Protein AF-A0A2P6PZK4-F1 (afdb_monomer)

Solvent-accessible surface area (backbone atoms only — not comparable to full-atom values): 5878 Å² total; per-residue (Å²): 139,94,81,79,62,65,65,56,56,54,42,42,75,73,68,46,58,70,92,76,63,78,93,72,90,49,71,66,55,46,50,52,27,50,71,47,21,52,92,63,81,30,33,84,75,85,88,74,58,69,71,61,51,53,52,48,42,68,74,45,63,89,77,66,83,79,76,89,62,79,91,67,93,70,87,77,94,75,88,85,74,83,84,82,127

Organism: Rosa chinensis (NCBI:txid74649)

Mean predicted aligned error: 6.84 Å

Radius of gyration: 14.87 Å; Cα contacts (8 Å, |Δi|>4): 38; chains: 1; bounding box: 42×31×37 Å

Sequence (85 aa):
MHVRNYLRDVLIQAGFHESKLQHLKTMEEIDDALSKGSANGGVAVVVDETPSMKLFLAKYCNKYAMSTRPLFKTDGLAFVRPSLF

Structure (mmCIF, N/CA/C/O backbone):
data_AF-A0A2P6PZK4-F1
#
_entry.id   AF-A0A2P6PZK4-F1
#
loop_
_atom_site.group_PDB
_atom_site.id
_atom_site.type_symbol
_atom_site.label_atom_id
_atom_site.label_alt_id
_atom_site.label_comp_id
_atom_site.label_asym_id
_atom_site.label_entity_id
_atom_site.label_seq_id
_a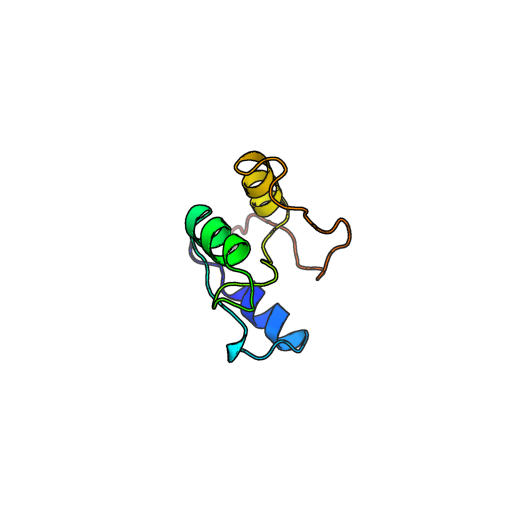tom_site.pdbx_PDB_ins_code
_atom_site.Cartn_x
_atom_site.Cartn_y
_atom_site.Cartn_z
_atom_site.occupancy
_atom_site.B_iso_or_equiv
_atom_site.auth_seq_id
_atom_site.auth_comp_id
_atom_site.auth_asym_id
_atom_site.auth_atom_id
_atom_site.pdbx_PDB_model_num
ATOM 1 N N . MET A 1 1 ? 5.621 18.296 -8.653 1.00 34.38 1 MET A N 1
ATOM 2 C CA . MET A 1 1 ? 6.306 17.104 -9.193 1.00 34.38 1 MET A CA 1
ATOM 3 C C . MET A 1 1 ? 5.230 16.152 -9.704 1.00 34.38 1 MET A C 1
ATOM 5 O O . MET A 1 1 ? 4.444 15.659 -8.909 1.00 34.38 1 MET A O 1
ATOM 9 N N . HIS A 1 2 ? 5.084 16.041 -11.026 1.00 43.47 2 HIS A N 1
ATOM 10 C CA . HIS A 1 2 ? 3.985 15.346 -11.709 1.00 43.47 2 HIS A CA 1
ATOM 11 C C . HIS A 1 2 ? 4.527 14.053 -12.329 1.00 43.47 2 HIS A C 1
ATOM 13 O O . HIS A 1 2 ? 4.821 14.025 -13.514 1.00 43.47 2 HIS A O 1
ATOM 19 N N . VAL A 1 3 ? 4.725 12.992 -11.542 1.00 48.72 3 VAL A N 1
ATOM 20 C CA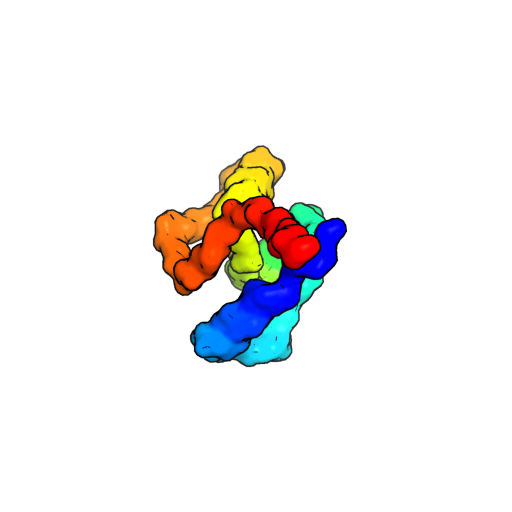 . VAL A 1 3 ? 5.028 11.666 -12.106 1.00 48.72 3 VAL A CA 1
ATOM 21 C C . VAL A 1 3 ? 4.437 10.589 -11.196 1.00 48.72 3 VAL A C 1
ATOM 23 O O . VAL A 1 3 ? 5.038 10.213 -10.201 1.00 48.72 3 VAL A O 1
ATOM 26 N N . ARG A 1 4 ? 3.227 10.116 -11.517 1.00 59.47 4 ARG A N 1
ATOM 27 C CA . ARG A 1 4 ? 2.654 8.865 -10.975 1.00 59.47 4 ARG A CA 1
ATOM 28 C C . ARG A 1 4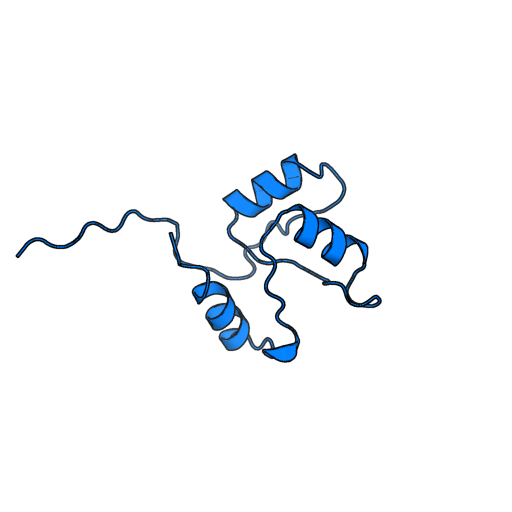 ? 1.937 8.045 -12.061 1.00 59.47 4 ARG A C 1
ATOM 30 O O . ARG A 1 4 ? 1.004 7.316 -11.759 1.00 59.47 4 ARG A O 1
ATOM 37 N N . ASN A 1 5 ? 2.341 8.183 -13.328 1.00 64.88 5 ASN A N 1
ATOM 38 C CA . ASN A 1 5 ? 1.769 7.385 -14.426 1.00 64.88 5 ASN A CA 1
ATOM 39 C C . ASN A 1 5 ? 2.507 6.059 -14.655 1.00 64.88 5 ASN A C 1
ATOM 41 O O . ASN A 1 5 ? 1.896 5.098 -15.096 1.00 64.88 5 ASN A O 1
ATOM 45 N N . TYR A 1 6 ? 3.783 5.969 -14.277 1.00 78.94 6 TYR A N 1
ATOM 46 C CA . TYR A 1 6 ? 4.605 4.787 -14.545 1.00 78.94 6 TYR A CA 1
ATOM 47 C C . TYR A 1 6 ? 4.084 3.500 -13.876 1.00 78.94 6 TYR A C 1
ATOM 49 O O . TYR A 1 6 ? 4.058 2.446 -14.504 1.00 78.94 6 TYR A O 1
ATOM 57 N N . LEU A 1 7 ? 3.610 3.571 -12.623 1.00 83.12 7 LEU A N 1
ATOM 58 C CA . LEU A 1 7 ? 3.092 2.388 -11.918 1.00 83.12 7 LEU A CA 1
ATOM 59 C C . LEU A 1 7 ? 1.869 1.777 -12.614 1.00 83.12 7 LEU A C 1
ATOM 61 O O . LEU A 1 7 ? 1.719 0.558 -12.613 1.00 83.12 7 LEU A O 1
ATOM 65 N N . ARG A 1 8 ? 1.019 2.602 -13.241 1.00 87.06 8 ARG A N 1
ATOM 66 C CA . ARG A 1 8 ? -0.121 2.115 -14.030 1.00 87.06 8 ARG A CA 1
ATOM 67 C C . ARG A 1 8 ? 0.368 1.239 -15.180 1.00 87.06 8 ARG A C 1
ATOM 69 O O . ARG A 1 8 ? -0.106 0.116 -15.320 1.00 87.06 8 ARG A O 1
ATOM 76 N N . ASP A 1 9 ? 1.335 1.727 -15.949 1.00 87.56 9 ASP A N 1
ATOM 77 C CA . ASP A 1 9 ? 1.863 1.014 -17.115 1.00 87.56 9 ASP A CA 1
ATOM 78 C C . ASP A 1 9 ? 2.545 -0.300 -16.716 1.00 87.56 9 ASP A C 1
ATOM 80 O O . ASP A 1 9 ? 2.353 -1.321 -17.377 1.00 87.56 9 ASP A O 1
ATOM 84 N N . VAL A 1 10 ? 3.289 -0.302 -15.603 1.00 87.50 10 VAL A N 1
ATOM 85 C CA . VAL A 1 10 ? 3.905 -1.518 -15.044 1.00 87.50 10 VAL A CA 1
ATOM 86 C C . VAL A 1 10 ? 2.845 -2.547 -14.652 1.00 87.50 10 VAL A C 1
ATOM 88 O O . VAL A 1 10 ? 2.992 -3.728 -14.963 1.00 87.50 10 VAL A O 1
ATOM 91 N N . LEU A 1 11 ? 1.759 -2.122 -14.000 1.00 88.62 11 LEU A N 1
ATOM 92 C CA . LEU A 1 11 ? 0.682 -3.025 -13.589 1.00 88.62 11 LEU A CA 1
ATOM 93 C C . LEU A 1 11 ? -0.084 -3.590 -14.793 1.00 88.62 11 LEU A C 1
ATOM 95 O O . LEU A 1 11 ? -0.409 -4.776 -14.805 1.00 88.62 11 LEU A O 1
ATOM 99 N N . ILE A 1 12 ? -0.320 -2.786 -15.832 1.00 91.25 12 ILE A N 1
ATOM 100 C CA . ILE A 1 12 ? -0.940 -3.267 -17.074 1.00 91.25 12 ILE A CA 1
ATOM 101 C C . ILE A 1 12 ? -0.036 -4.301 -17.760 1.00 91.25 12 ILE A C 1
ATOM 103 O O . ILE A 1 12 ? -0.510 -5.374 -18.131 1.00 91.25 12 ILE A O 1
ATOM 107 N N . GLN A 1 13 ? 1.271 -4.035 -17.860 1.00 89.31 13 GLN A N 1
ATOM 108 C CA . GLN A 1 13 ? 2.244 -4.989 -18.414 1.00 89.31 13 GLN A CA 1
ATOM 109 C C . GLN A 1 13 ? 2.351 -6.278 -17.589 1.00 89.31 13 GLN A C 1
ATOM 111 O O . GLN A 1 13 ? 2.579 -7.349 -18.146 1.00 89.31 13 GLN A O 1
ATOM 116 N N . ALA A 1 14 ? 2.129 -6.200 -16.276 1.00 87.62 14 ALA A N 1
ATOM 117 C CA . ALA A 1 14 ? 2.042 -7.362 -15.397 1.00 87.62 14 ALA A CA 1
ATOM 118 C C . ALA A 1 14 ? 0.739 -8.176 -15.558 1.00 87.62 14 ALA A C 1
ATOM 120 O O . ALA A 1 14 ? 0.589 -9.215 -14.915 1.00 87.62 14 ALA A O 1
ATOM 121 N N . GLY A 1 15 ? -0.201 -7.725 -16.396 1.00 90.50 15 GLY A N 1
ATOM 122 C CA . GLY A 1 15 ? -1.455 -8.417 -16.701 1.00 90.50 15 GLY A CA 1
ATOM 123 C C . GLY A 1 15 ? -2.670 -7.935 -15.904 1.00 90.50 15 GLY A C 1
ATOM 124 O O . GLY A 1 15 ? -3.731 -8.561 -15.970 1.00 90.50 15 GLY A O 1
ATOM 125 N N . PHE A 1 16 ? -2.564 -6.832 -15.155 1.00 90.12 16 PHE A N 1
ATOM 126 C CA . PHE A 1 16 ? -3.728 -6.239 -14.496 1.00 90.12 16 PHE A CA 1
ATOM 127 C C . PHE A 1 16 ? -4.565 -5.460 -15.508 1.00 90.12 16 PHE A C 1
ATOM 129 O O . PHE A 1 16 ? -4.083 -4.558 -16.186 1.00 90.12 16 PHE A O 1
ATOM 136 N N . HIS A 1 17 ? -5.853 -5.788 -15.584 1.00 93.50 17 HIS A N 1
ATOM 137 C CA . HIS A 1 17 ? -6.781 -5.054 -16.435 1.00 93.50 17 HIS A CA 1
ATOM 138 C C . HIS A 1 17 ? -6.988 -3.632 -15.900 1.00 93.50 17 HIS A C 1
ATOM 140 O O . HIS A 1 17 ? -7.182 -3.450 -14.697 1.00 93.50 17 HIS A O 1
ATOM 146 N N . GLU A 1 18 ? -7.018 -2.638 -16.788 1.00 90.38 18 GLU A N 1
ATOM 147 C CA . GLU A 1 18 ? -7.120 -1.223 -16.410 1.00 90.38 18 GLU A CA 1
ATOM 148 C C . GLU A 1 18 ? -8.352 -0.923 -15.541 1.00 90.38 18 GLU A C 1
ATOM 150 O O . GLU A 1 18 ? -8.268 -0.146 -14.595 1.00 90.38 18 GLU A O 1
ATOM 155 N N . SER A 1 19 ? -9.475 -1.607 -15.782 1.00 91.38 19 SER A N 1
ATOM 156 C CA . SER A 1 19 ? -10.698 -1.455 -14.974 1.00 91.38 19 SER A CA 1
ATOM 157 C C . SER A 1 19 ? -10.554 -1.877 -13.506 1.00 91.38 19 SER A C 1
ATOM 159 O O . SER A 1 19 ? -11.414 -1.547 -12.695 1.00 91.38 19 SER A O 1
ATOM 161 N N . LYS A 1 20 ? -9.494 -2.616 -13.155 1.00 90.50 20 LYS A N 1
ATOM 162 C CA . LYS A 1 20 ? -9.172 -3.003 -11.772 1.00 90.50 20 LYS A CA 1
ATOM 163 C C . LYS A 1 20 ? -8.206 -2.026 -11.099 1.00 90.50 20 LYS A C 1
ATOM 165 O O . LYS A 1 20 ? -7.885 -2.212 -9.928 1.00 90.50 20 LYS A O 1
ATOM 170 N N . LEU A 1 21 ? -7.712 -1.024 -11.827 1.00 91.19 21 LEU A N 1
ATOM 171 C CA . LEU A 1 21 ? -6.767 -0.042 -11.317 1.00 91.19 21 LEU A CA 1
ATOM 172 C C . LEU A 1 21 ? -7.519 1.186 -10.815 1.00 91.19 21 LEU A C 1
ATOM 174 O O . LEU A 1 21 ? -8.270 1.825 -11.550 1.00 91.19 21 LEU A O 1
A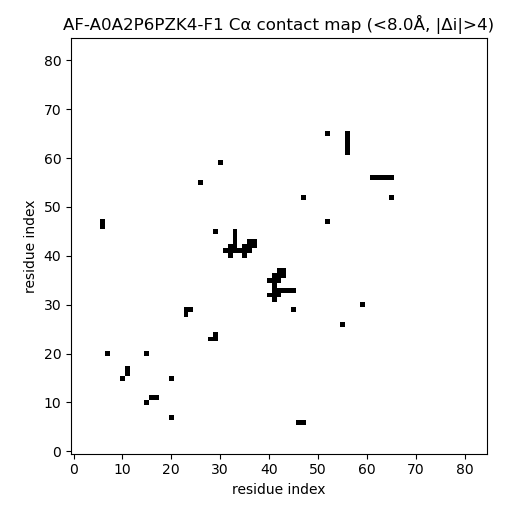TOM 178 N N . GLN A 1 22 ? -7.265 1.550 -9.563 1.00 91.12 22 GLN A N 1
ATOM 179 C CA . GLN A 1 22 ? -7.814 2.751 -8.951 1.00 91.12 22 GLN A CA 1
ATOM 180 C C . GLN A 1 22 ? -6.683 3.703 -8.577 1.00 91.12 22 GLN A C 1
ATOM 182 O O . GLN A 1 22 ? -5.688 3.304 -7.974 1.00 91.12 22 GLN A O 1
ATOM 187 N N . HIS A 1 23 ? -6.837 4.977 -8.939 1.00 90.62 23 HIS A N 1
ATOM 188 C CA . HIS A 1 23 ? -5.875 6.012 -8.574 1.00 90.62 23 HIS A CA 1
ATOM 189 C C . HIS A 1 23 ? -6.227 6.592 -7.205 1.00 90.62 23 HIS A C 1
ATOM 191 O O . HIS A 1 23 ? -7.226 7.297 -7.080 1.00 90.62 23 HIS A O 1
ATOM 197 N N . LEU A 1 24 ? -5.392 6.320 -6.204 1.00 91.62 24 LEU A N 1
ATOM 198 C CA . LEU A 1 24 ? -5.530 6.834 -4.840 1.00 91.62 24 LEU A CA 1
ATOM 199 C C . LEU A 1 24 ? -4.435 7.876 -4.586 1.00 91.62 24 LEU A C 1
ATOM 201 O O . LEU A 1 24 ? -3.273 7.682 -4.955 1.00 91.62 24 LEU A O 1
ATOM 205 N N . LYS A 1 25 ? -4.797 9.030 -4.023 1.00 89.19 25 LYS A N 1
ATOM 206 C CA . LYS A 1 25 ? -3.894 10.180 -3.879 1.00 89.19 25 LYS A CA 1
ATOM 207 C C . LYS A 1 25 ? -3.409 10.376 -2.455 1.00 89.19 25 LYS A C 1
ATOM 209 O O . LYS A 1 25 ? -2.249 10.762 -2.307 1.00 89.19 25 LYS A O 1
ATOM 214 N N . THR A 1 26 ? -4.271 10.166 -1.465 1.00 92.62 26 THR A N 1
ATOM 215 C CA . THR A 1 26 ? -3.986 10.442 -0.050 1.00 92.62 26 THR A CA 1
ATOM 216 C C . THR A 1 26 ? -3.927 9.159 0.772 1.00 92.62 26 THR A C 1
ATOM 218 O O . THR A 1 26 ? -4.431 8.111 0.372 1.00 92.62 26 THR A O 1
ATOM 221 N N . MET A 1 27 ? -3.297 9.233 1.944 1.00 93.88 27 MET A N 1
ATOM 222 C CA . MET A 1 27 ? -3.224 8.088 2.853 1.00 93.88 27 MET A CA 1
ATOM 223 C C . MET A 1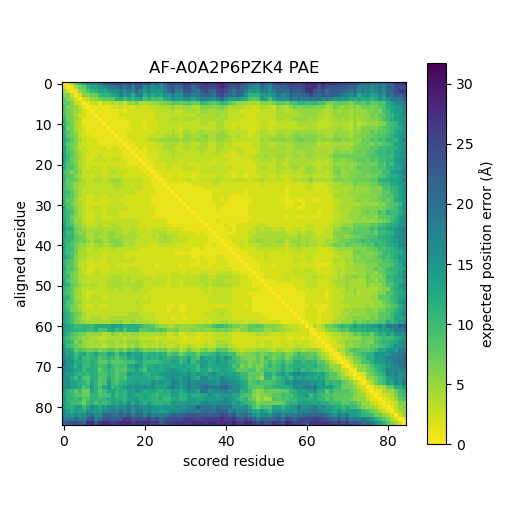 27 ? -4.599 7.730 3.431 1.00 93.88 27 MET A C 1
ATOM 225 O O . MET A 1 27 ? -4.867 6.563 3.681 1.00 93.88 27 MET A O 1
ATOM 229 N N . GLU A 1 28 ? -5.471 8.719 3.609 1.00 95.50 28 GLU A N 1
ATOM 230 C CA . GLU A 1 28 ? -6.851 8.551 4.061 1.00 95.50 28 GLU A CA 1
ATOM 231 C C . GLU A 1 28 ? -7.701 7.811 3.022 1.00 95.50 28 GLU A C 1
ATOM 233 O O . GLU A 1 28 ? -8.452 6.909 3.380 1.00 95.50 28 GLU A O 1
ATOM 238 N N . GLU A 1 29 ? -7.549 8.142 1.734 1.00 95.62 29 GLU A N 1
ATOM 239 C CA . GLU A 1 29 ? -8.209 7.415 0.641 1.00 95.62 29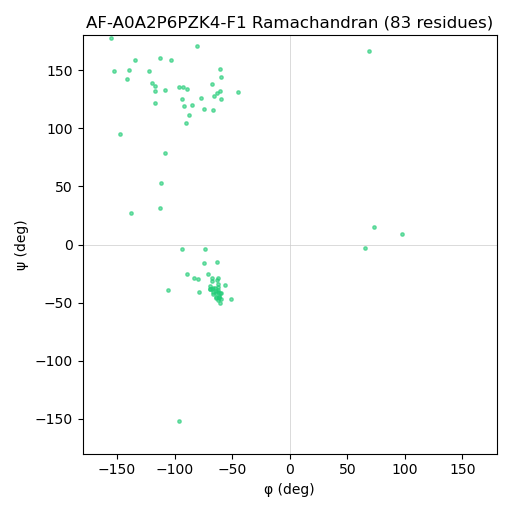 GLU A CA 1
ATOM 240 C C . GLU A 1 29 ? -7.741 5.956 0.576 1.00 95.62 29 GLU A C 1
ATOM 242 O O . GLU A 1 29 ? -8.546 5.054 0.351 1.00 95.62 29 GLU A O 1
ATOM 247 N N . ILE A 1 30 ? -6.444 5.715 0.798 1.00 95.31 30 ILE A N 1
ATOM 248 C CA . ILE A 1 30 ? -5.882 4.362 0.862 1.00 95.31 30 ILE A CA 1
ATOM 249 C C . ILE A 1 30 ? -6.464 3.586 2.049 1.00 95.31 30 ILE A C 1
ATOM 251 O O . ILE A 1 30 ? -6.863 2.434 1.882 1.00 95.31 30 ILE A O 1
ATOM 255 N N . ASP A 1 31 ? -6.532 4.202 3.231 1.00 96.31 31 ASP A N 1
ATOM 256 C CA . ASP A 1 31 ? -7.085 3.572 4.431 1.00 96.31 31 ASP A CA 1
ATOM 257 C C . ASP A 1 31 ? -8.561 3.194 4.259 1.00 96.31 31 ASP A C 1
ATOM 259 O O . ASP A 1 31 ? -8.947 2.066 4.569 1.00 96.31 31 ASP A O 1
ATOM 263 N N . ASP A 1 32 ? -9.380 4.100 3.721 1.00 96.75 32 ASP A N 1
ATOM 264 C CA . ASP A 1 32 ? -10.795 3.843 3.440 1.00 96.75 32 ASP A CA 1
ATOM 265 C C . ASP A 1 32 ? -10.972 2.714 2.412 1.00 96.75 32 ASP A C 1
ATOM 267 O O . ASP A 1 32 ? -11.722 1.761 2.646 1.00 96.75 32 ASP A O 1
ATOM 271 N N . ALA A 1 33 ? -10.228 2.764 1.303 1.00 96.62 33 ALA A N 1
ATOM 272 C CA . ALA A 1 33 ? -10.319 1.761 0.249 1.00 96.62 33 ALA A CA 1
ATOM 273 C C . ALA A 1 33 ? -9.873 0.368 0.726 1.00 96.62 33 ALA A C 1
ATOM 275 O O . ALA A 1 33 ? -10.535 -0.625 0.414 1.00 96.62 33 ALA A O 1
ATOM 276 N N . LEU A 1 34 ? -8.786 0.272 1.501 1.00 95.88 34 LEU A N 1
ATOM 277 C CA . LEU A 1 34 ? -8.326 -1.000 2.068 1.00 95.88 34 LEU A CA 1
ATOM 278 C C . LEU A 1 34 ? -9.278 -1.523 3.150 1.00 95.88 34 LEU A C 1
ATOM 280 O O . LEU A 1 34 ? -9.533 -2.724 3.202 1.00 95.88 34 LEU A O 1
ATOM 284 N N . SER A 1 35 ? -9.840 -0.640 3.981 1.00 95.88 35 SER A N 1
ATOM 285 C CA . SER A 1 35 ? -10.797 -1.022 5.031 1.00 95.88 35 SER A CA 1
ATOM 286 C C . SER A 1 35 ? -12.098 -1.580 4.456 1.00 95.88 35 SER A C 1
ATOM 288 O O . SER A 1 35 ? -12.665 -2.518 5.012 1.00 95.88 35 SER A O 1
ATOM 290 N N . LYS A 1 36 ? -12.570 -1.023 3.333 1.00 96.38 36 LYS A N 1
ATOM 291 C CA . LYS A 1 36 ? -13.731 -1.551 2.601 1.00 96.38 36 LYS A CA 1
ATOM 292 C C . LYS A 1 36 ? -13.430 -2.919 1.988 1.00 96.38 36 LYS A C 1
ATOM 294 O O . LYS A 1 36 ? -14.297 -3.794 1.982 1.00 96.38 36 LYS A O 1
ATOM 299 N N . GLY A 1 37 ? -12.207 -3.114 1.497 1.00 94.88 37 GLY A N 1
ATOM 300 C CA . GLY A 1 37 ? -11.805 -4.314 0.773 1.00 94.88 37 GLY A CA 1
ATOM 301 C C . GLY A 1 37 ? -12.485 -4.429 -0.597 1.00 94.88 37 GLY A C 1
ATOM 302 O O . GLY A 1 37 ? -13.463 -3.743 -0.904 1.00 94.88 37 GLY A O 1
ATOM 303 N N . SER A 1 38 ? -11.982 -5.326 -1.447 1.00 93.56 38 SER A N 1
ATOM 304 C CA . SER A 1 38 ? -12.461 -5.461 -2.834 1.00 93.56 38 SER A CA 1
ATOM 305 C C . SER A 1 38 ? -13.933 -5.864 -2.955 1.00 93.56 38 SER A C 1
ATOM 307 O O . SER A 1 38 ? -14.588 -5.493 -3.925 1.00 93.56 38 SER A O 1
ATOM 309 N N . ALA A 1 39 ? -14.472 -6.596 -1.977 1.00 94.19 39 ALA A N 1
ATOM 310 C CA . ALA A 1 39 ? -15.865 -7.037 -1.985 1.00 94.19 39 ALA A CA 1
ATOM 311 C C . ALA A 1 39 ? -16.869 -5.889 -1.761 1.00 94.19 39 ALA A C 1
ATOM 313 O O . ALA A 1 39 ? -18.002 -5.987 -2.220 1.00 94.19 39 ALA A O 1
ATOM 314 N N . ASN A 1 40 ? -16.457 -4.797 -1.103 1.00 95.06 40 ASN A N 1
ATOM 315 C CA . ASN A 1 40 ? -17.335 -3.670 -0.758 1.00 95.06 40 ASN A CA 1
ATOM 316 C C . ASN A 1 40 ? -16.973 -2.390 -1.530 1.00 95.06 40 ASN A C 1
ATOM 318 O O . ASN A 1 40 ? -17.109 -1.281 -1.014 1.00 95.06 40 ASN A O 1
ATOM 322 N N . GLY A 1 41 ? -16.467 -2.536 -2.759 1.00 91.56 41 GLY A N 1
ATOM 323 C CA . GLY A 1 41 ? -16.107 -1.405 -3.622 1.00 91.56 41 GLY A CA 1
ATOM 324 C C . GLY A 1 41 ? -14.831 -0.660 -3.212 1.00 91.56 41 GLY A C 1
ATOM 325 O O . GLY A 1 41 ? -14.610 0.459 -3.670 1.00 91.56 41 GLY A O 1
ATOM 326 N N . GLY A 1 42 ? -14.012 -1.258 -2.345 1.00 94.88 42 GLY A N 1
ATOM 327 C CA . GLY A 1 42 ? -12.655 -0.816 -2.040 1.00 94.88 42 GLY A CA 1
ATOM 328 C C . GLY A 1 42 ? -11.602 -1.570 -2.856 1.00 94.88 42 GLY A C 1
ATOM 329 O O . GLY A 1 42 ? -11.869 -2.070 -3.950 1.00 94.88 42 GLY A O 1
ATOM 330 N N . VAL A 1 43 ? -10.396 -1.700 -2.301 1.00 95.00 43 VAL A N 1
ATOM 331 C CA . VAL A 1 43 ? -9.265 -2.387 -2.946 1.00 95.00 43 VAL A CA 1
ATOM 332 C C . VAL A 1 43 ? -8.744 -3.528 -2.081 1.00 95.00 43 VAL A C 1
ATOM 334 O O . VAL A 1 43 ? -8.814 -3.483 -0.857 1.00 95.00 43 VAL A O 1
ATOM 337 N N . ALA A 1 44 ? -8.209 -4.572 -2.717 1.00 94.12 44 ALA A N 1
ATOM 338 C CA . ALA A 1 44 ? -7.572 -5.685 -2.005 1.00 94.12 44 ALA A CA 1
ATOM 339 C C . ALA A 1 44 ? -6.108 -5.393 -1.638 1.00 94.12 44 ALA A C 1
ATOM 341 O O . ALA A 1 44 ? -5.586 -5.943 -0.673 1.00 94.12 44 ALA A O 1
ATOM 342 N N . VAL A 1 45 ? -5.433 -4.563 -2.435 1.00 92.94 45 VAL A N 1
ATOM 343 C CA . VAL A 1 45 ? -4.016 -4.232 -2.283 1.00 92.94 45 VAL A CA 1
ATOM 344 C C . VAL A 1 45 ? -3.757 -2.846 -2.858 1.00 92.94 45 VAL A C 1
ATOM 346 O O . VAL A 1 45 ? -4.414 -2.434 -3.815 1.00 92.94 45 VAL A O 1
ATOM 349 N N . VAL A 1 46 ? -2.779 -2.148 -2.289 1.00 92.88 46 VAL A N 1
ATOM 350 C CA . VAL A 1 46 ? -2.227 -0.912 -2.844 1.00 92.88 46 VAL A CA 1
ATOM 351 C C . VAL A 1 46 ? -0.763 -1.141 -3.184 1.00 92.88 46 VAL A C 1
ATOM 353 O O . VAL A 1 46 ? -0.029 -1.773 -2.424 1.00 92.88 46 VAL A O 1
ATOM 356 N N . VAL A 1 47 ? -0.360 -0.650 -4.354 1.00 89.88 47 VAL A N 1
ATOM 357 C CA . VAL A 1 47 ? 1.013 -0.724 -4.851 1.00 89.88 47 VAL A CA 1
ATOM 358 C C . VAL A 1 47 ? 1.533 0.696 -4.992 1.00 89.88 47 VAL A C 1
ATOM 360 O O . VAL A 1 47 ? 0.951 1.507 -5.707 1.00 89.88 47 VAL A O 1
ATOM 363 N N . ASP A 1 48 ? 2.628 0.979 -4.302 1.00 88.38 48 ASP A N 1
ATOM 364 C CA . ASP A 1 48 ? 3.362 2.235 -4.380 1.00 88.38 48 ASP A CA 1
ATOM 365 C C . ASP A 1 48 ? 4.820 1.969 -3.974 1.00 88.38 48 ASP A C 1
ATOM 367 O O . ASP A 1 48 ? 5.196 0.849 -3.606 1.00 88.38 48 ASP A O 1
ATOM 371 N N . GLU A 1 49 ? 5.656 2.994 -4.030 1.00 86.62 49 GLU A N 1
ATOM 372 C CA . GLU A 1 49 ? 7.053 2.913 -3.638 1.00 86.62 49 GLU A CA 1
ATOM 373 C C . GLU A 1 49 ? 7.218 2.488 -2.166 1.00 86.6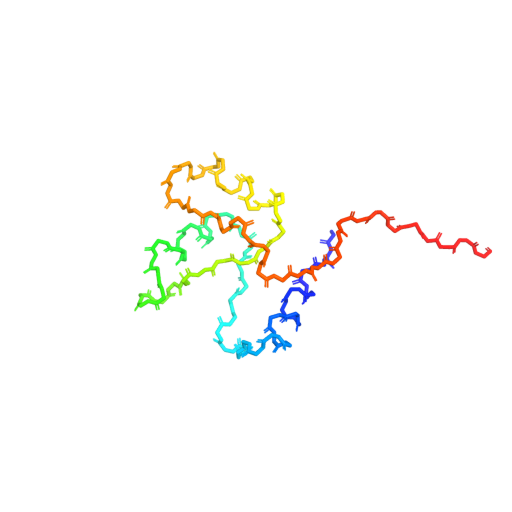2 49 GLU A C 1
ATOM 375 O O . GLU A 1 49 ? 6.472 2.889 -1.269 1.00 86.62 49 GLU A O 1
ATOM 380 N N . THR A 1 50 ? 8.266 1.704 -1.888 1.00 87.44 50 THR A N 1
ATOM 381 C CA . THR A 1 50 ? 8.590 1.234 -0.528 1.00 87.44 50 THR A CA 1
ATOM 382 C C . THR A 1 50 ? 8.657 2.353 0.527 1.00 87.44 50 THR A C 1
ATOM 384 O O . THR A 1 50 ? 8.082 2.159 1.600 1.00 87.44 50 THR A O 1
ATOM 387 N N . PRO A 1 51 ? 9.330 3.505 0.309 1.00 88.69 51 PRO A N 1
ATOM 388 C CA . PRO A 1 51 ? 9.329 4.593 1.291 1.00 88.69 51 PRO A CA 1
ATOM 389 C C . PRO A 1 51 ? 7.921 5.135 1.587 1.00 88.69 51 PRO A C 1
ATOM 391 O O . PRO A 1 51 ? 7.589 5.324 2.758 1.00 88.69 51 PRO A O 1
ATOM 394 N N . SER A 1 52 ? 7.075 5.306 0.565 1.00 89.12 52 SER A N 1
ATOM 395 C CA . SER A 1 52 ? 5.681 5.745 0.721 1.00 89.12 52 SER A CA 1
ATOM 396 C C . SER A 1 52 ? 4.874 4.758 1.564 1.00 89.12 52 SER A C 1
ATOM 398 O O . SER A 1 52 ? 4.188 5.153 2.508 1.00 89.12 52 SER A O 1
ATOM 400 N N . MET A 1 53 ? 5.012 3.458 1.289 1.00 90.69 53 MET A N 1
ATOM 401 C CA . MET A 1 53 ? 4.305 2.412 2.035 1.00 90.69 53 MET A CA 1
ATOM 402 C C . MET A 1 53 ? 4.811 2.263 3.472 1.00 90.69 53 MET A C 1
ATOM 404 O O . MET A 1 53 ? 4.007 2.068 4.380 1.00 90.69 53 MET A O 1
ATOM 408 N N . LYS A 1 54 ? 6.113 2.443 3.728 1.00 91.25 54 LYS A N 1
ATOM 409 C CA . LYS A 1 54 ? 6.646 2.495 5.101 1.00 91.25 54 LYS A CA 1
ATOM 410 C C . LYS A 1 54 ? 6.036 3.643 5.907 1.00 91.25 54 LYS A C 1
ATOM 412 O O . LYS A 1 54 ? 5.685 3.443 7.067 1.00 91.25 54 LYS A O 1
ATOM 417 N N . LEU A 1 55 ? 5.879 4.818 5.296 1.00 93.00 55 LEU A N 1
ATOM 418 C CA . LEU A 1 55 ? 5.236 5.962 5.944 1.00 93.00 55 LEU A CA 1
ATOM 419 C C . LEU A 1 55 ? 3.744 5.704 6.205 1.00 93.00 55 LEU A C 1
ATOM 421 O O . LEU A 1 55 ? 3.246 6.018 7.284 1.00 93.00 55 LEU A O 1
ATOM 425 N N . PHE A 1 56 ? 3.046 5.083 5.252 1.00 93.56 56 PHE A N 1
ATOM 426 C CA . PHE A 1 56 ? 1.651 4.677 5.424 1.00 93.56 56 PHE A CA 1
ATOM 427 C C . PHE A 1 56 ? 1.474 3.704 6.601 1.00 93.56 56 PHE A C 1
ATOM 429 O O . PHE A 1 56 ? 0.625 3.933 7.462 1.00 93.56 56 PHE A O 1
ATOM 436 N N . LEU A 1 57 ? 2.315 2.668 6.699 1.00 93.56 57 LEU A N 1
ATOM 437 C CA . LEU A 1 57 ? 2.282 1.724 7.822 1.00 93.56 57 LEU A CA 1
ATOM 438 C C . LEU A 1 57 ? 2.571 2.397 9.167 1.00 93.56 57 LEU A C 1
ATOM 440 O O . LEU A 1 57 ? 1.960 2.030 10.164 1.00 93.56 57 LEU A O 1
ATOM 444 N N . ALA A 1 58 ? 3.476 3.379 9.201 1.00 93.56 58 ALA A N 1
ATOM 445 C CA . ALA A 1 58 ? 3.770 4.141 10.414 1.00 93.56 58 ALA A CA 1
ATOM 446 C C . ALA A 1 58 ? 2.586 5.018 10.862 1.00 93.56 58 ALA A C 1
ATOM 448 O O . ALA A 1 58 ? 2.436 5.286 12.051 1.00 93.56 58 ALA A O 1
ATOM 449 N N . LYS A 1 59 ? 1.736 5.462 9.927 1.00 94.56 59 LYS A N 1
ATOM 450 C CA . LYS A 1 59 ? 0.514 6.219 10.235 1.00 94.56 59 LYS A CA 1
ATOM 451 C C . LYS A 1 59 ? -0.624 5.314 10.716 1.00 94.56 59 LYS A C 1
ATOM 453 O O . LYS A 1 59 ? -1.326 5.673 11.656 1.00 94.56 59 LYS A O 1
ATOM 458 N N . TYR A 1 60 ? -0.790 4.143 10.101 1.00 93.69 60 TYR A N 1
ATOM 459 C CA . TYR A 1 60 ? -1.841 3.167 10.422 1.00 93.69 60 TYR A CA 1
ATOM 460 C C . TYR A 1 60 ? -1.255 1.896 11.045 1.00 93.69 60 TYR A C 1
ATOM 462 O O . TYR A 1 60 ? -1.501 0.781 10.574 1.00 93.69 60 TYR A O 1
ATOM 470 N N . CYS A 1 61 ? -0.453 2.079 12.100 1.00 86.06 61 CYS A N 1
ATOM 471 C CA . CYS A 1 61 ? 0.261 1.006 12.789 1.00 86.06 61 CYS A CA 1
ATOM 472 C C . CYS A 1 61 ? -0.638 -0.215 13.041 1.00 86.06 61 CYS A C 1
ATOM 474 O O . CYS A 1 61 ? -1.737 -0.087 13.577 1.00 86.06 61 CYS A O 1
ATOM 476 N N . ASN A 1 62 ? -0.142 -1.405 12.687 1.00 86.38 62 ASN A N 1
ATOM 477 C CA . ASN A 1 62 ? -0.779 -2.715 12.896 1.00 86.38 62 ASN A CA 1
ATOM 478 C C . ASN A 1 62 ? -2.089 -2.983 12.132 1.00 86.38 62 ASN A C 1
ATOM 480 O O . ASN A 1 62 ? -2.605 -4.095 12.223 1.00 86.38 62 ASN A O 1
ATOM 484 N N . LYS A 1 63 ? -2.625 -2.023 11.368 1.00 93.06 63 LYS A N 1
ATOM 485 C CA . LYS A 1 63 ? -3.853 -2.234 10.582 1.00 93.06 63 LYS A CA 1
ATOM 486 C C . LYS A 1 63 ? -3.589 -2.996 9.281 1.00 93.06 63 LYS A C 1
ATOM 488 O O . LYS A 1 63 ? -4.446 -3.736 8.807 1.00 93.06 63 LYS A O 1
ATOM 493 N N . TYR A 1 64 ? -2.391 -2.833 8.727 1.00 93.88 64 TYR A N 1
ATOM 494 C CA . TYR A 1 64 ? -2.005 -3.395 7.439 1.00 93.88 64 TYR A CA 1
ATOM 495 C C . TYR A 1 64 ? -0.631 -4.050 7.503 1.00 93.88 64 TYR A C 1
ATOM 497 O O . TYR A 1 64 ? 0.200 -3.719 8.349 1.00 93.88 64 TYR A O 1
ATOM 505 N N . ALA A 1 65 ? -0.386 -4.951 6.558 1.00 91.69 65 ALA A N 1
ATOM 506 C CA . ALA A 1 65 ? 0.915 -5.555 6.332 1.00 91.69 65 ALA A CA 1
ATOM 507 C C . ALA A 1 65 ? 1.388 -5.233 4.913 1.00 91.69 65 ALA A C 1
ATOM 509 O O . ALA A 1 65 ? 0.614 -5.286 3.959 1.00 91.69 65 ALA A O 1
ATOM 510 N N . MET A 1 66 ? 2.676 -4.927 4.774 1.00 91.00 66 MET A N 1
ATOM 511 C CA . MET A 1 66 ? 3.338 -4.826 3.476 1.00 91.00 66 MET A CA 1
ATOM 512 C C . MET A 1 66 ? 4.043 -6.148 3.175 1.00 91.00 66 MET A C 1
ATOM 514 O O . MET A 1 66 ? 4.721 -6.709 4.038 1.00 91.00 66 MET A O 1
ATOM 518 N N . SER A 1 67 ? 3.915 -6.640 1.942 1.00 84.19 67 SER A N 1
ATOM 519 C CA . SER A 1 67 ? 4.655 -7.820 1.500 1.00 84.19 67 SER A CA 1
ATOM 520 C C . SER A 1 67 ? 6.162 -7.548 1.522 1.00 84.19 67 SER A C 1
ATOM 522 O O . SER A 1 67 ? 6.637 -6.568 0.954 1.00 84.19 67 SER A O 1
ATOM 524 N N . THR A 1 68 ? 6.936 -8.449 2.129 1.00 71.94 68 THR A N 1
ATOM 525 C CA . THR A 1 68 ? 8.408 -8.354 2.177 1.00 71.94 68 THR A CA 1
ATOM 526 C C . THR A 1 68 ? 9.075 -8.698 0.846 1.00 71.94 68 THR A C 1
ATOM 528 O O . THR A 1 68 ? 10.247 -8.385 0.640 1.00 71.94 68 THR A O 1
ATOM 531 N N . ARG A 1 69 ? 8.338 -9.333 -0.074 1.00 74.12 69 ARG A N 1
ATOM 532 C CA . ARG A 1 69 ? 8.784 -9.579 -1.446 1.00 74.12 69 ARG A CA 1
ATOM 533 C C . ARG A 1 69 ? 8.382 -8.407 -2.344 1.00 74.12 69 ARG A C 1
ATOM 535 O O . ARG A 1 69 ? 7.220 -7.997 -2.285 1.00 74.12 69 ARG A O 1
ATOM 542 N N . PRO A 1 70 ? 9.294 -7.901 -3.195 1.00 66.12 70 PRO A N 1
ATOM 543 C CA . PRO A 1 70 ? 8.925 -6.950 -4.233 1.00 66.12 70 PRO A CA 1
ATOM 544 C C . PRO A 1 70 ? 7.893 -7.595 -5.158 1.00 66.12 70 PRO A C 1
ATOM 546 O O . PRO A 1 70 ? 8.147 -8.670 -5.700 1.00 66.12 70 PRO A O 1
ATOM 549 N N . LEU A 1 71 ? 6.741 -6.946 -5.333 1.00 68.94 71 LEU A N 1
ATOM 550 C CA . LEU A 1 71 ? 5.744 -7.375 -6.318 1.00 68.94 71 LEU A CA 1
ATOM 551 C C . LEU A 1 71 ? 6.260 -7.130 -7.741 1.00 68.94 71 LEU A C 1
ATOM 553 O O . LEU A 1 71 ? 6.092 -7.975 -8.612 1.00 68.94 71 LEU A O 1
ATOM 557 N N . PHE A 1 72 ? 6.959 -6.009 -7.940 1.00 68.69 72 PHE A N 1
ATOM 558 C CA . PHE A 1 72 ? 7.585 -5.617 -9.199 1.00 68.69 72 PHE A CA 1
ATOM 559 C C . PHE A 1 72 ? 8.931 -4.963 -8.905 1.00 68.69 72 PHE A C 1
ATOM 561 O O . PHE A 1 72 ? 9.074 -4.237 -7.919 1.00 68.69 72 PHE A O 1
ATOM 568 N N . LYS A 1 73 ? 9.931 -5.228 -9.748 1.00 66.19 73 LYS A N 1
ATOM 569 C CA . LYS A 1 73 ? 11.214 -4.531 -9.678 1.00 66.19 73 LYS A CA 1
ATOM 570 C C . LYS A 1 73 ? 11.111 -3.296 -10.566 1.00 66.19 73 LYS A C 1
ATOM 572 O O . LYS A 1 73 ? 11.110 -3.422 -11.785 1.00 66.19 73 LYS A O 1
ATOM 577 N N . THR A 1 74 ? 10.965 -2.136 -9.946 1.00 69.31 74 THR A N 1
ATOM 578 C CA . THR A 1 74 ? 10.968 -0.838 -10.624 1.00 69.31 74 THR A CA 1
ATOM 579 C C . THR A 1 74 ? 12.306 -0.149 -10.405 1.00 69.31 74 THR A C 1
ATOM 581 O O . THR A 1 74 ? 13.019 -0.463 -9.444 1.00 69.31 74 THR A O 1
ATOM 584 N N . ASP A 1 75 ? 12.645 0.801 -11.273 1.00 71.06 75 ASP A N 1
ATOM 585 C CA . ASP A 1 75 ? 13.777 1.685 -11.018 1.00 71.06 75 ASP A CA 1
ATOM 586 C C . ASP A 1 75 ? 13.548 2.495 -9.730 1.00 71.06 75 ASP A C 1
ATOM 588 O O . ASP A 1 75 ? 12.414 2.722 -9.296 1.00 71.06 75 ASP A O 1
ATOM 592 N N . GLY A 1 76 ? 14.647 2.856 -9.067 1.00 68.81 76 GLY A N 1
ATOM 593 C CA . GLY A 1 76 ? 14.621 3.606 -7.815 1.00 68.81 76 GLY A CA 1
ATOM 594 C C . GLY A 1 76 ? 14.418 5.107 -8.021 1.00 68.81 76 GLY A C 1
ATOM 595 O O . GLY A 1 76 ? 14.513 5.632 -9.128 1.00 68.81 76 GLY A O 1
ATOM 596 N N . LEU A 1 77 ? 14.200 5.819 -6.916 1.00 69.69 77 LEU A N 1
ATOM 597 C CA . LEU A 1 77 ? 14.179 7.279 -6.909 1.00 69.69 77 LEU A CA 1
ATOM 598 C C . LEU A 1 77 ? 15.568 7.839 -7.246 1.00 69.69 77 LEU A C 1
ATOM 600 O O . LEU A 1 77 ? 16.556 7.496 -6.596 1.00 69.69 77 LEU A O 1
ATOM 604 N N . ALA A 1 78 ? 15.631 8.739 -8.228 1.00 73.00 78 ALA A N 1
ATOM 605 C CA . ALA A 1 78 ? 16.860 9.404 -8.646 1.00 73.00 78 ALA A CA 1
ATOM 606 C C . ALA A 1 78 ? 16.620 10.890 -8.951 1.00 73.00 78 ALA A C 1
ATOM 608 O O . ALA A 1 78 ? 15.543 11.291 -9.396 1.00 73.00 78 ALA A O 1
ATOM 609 N N . PHE A 1 79 ? 17.649 11.714 -8.744 1.00 78.50 79 PHE A N 1
ATOM 610 C CA . PHE A 1 79 ? 17.652 13.102 -9.199 1.00 78.50 79 PHE A CA 1
ATOM 611 C C . PHE A 1 79 ? 18.116 13.158 -10.653 1.00 78.50 79 PHE A C 1
ATOM 613 O O . PHE A 1 79 ? 19.242 12.771 -10.963 1.00 78.50 79 PHE A O 1
ATOM 620 N N . VAL A 1 80 ? 17.266 13.671 -11.541 1.00 78.81 80 VAL A N 1
ATOM 621 C CA . VAL A 1 80 ? 17.638 13.919 -12.938 1.00 78.81 80 VAL A CA 1
ATOM 622 C C . VAL A 1 80 ? 18.149 15.350 -13.053 1.00 78.81 80 VAL A C 1
ATOM 624 O O . VAL A 1 80 ? 17.423 16.303 -12.765 1.00 78.81 80 VAL A O 1
ATOM 627 N N . ARG A 1 81 ? 19.405 15.511 -13.474 1.00 81.62 81 ARG A N 1
ATOM 628 C CA . ARG A 1 81 ? 19.952 16.810 -13.873 1.00 81.62 81 ARG A CA 1
ATOM 629 C C . ARG A 1 81 ? 19.771 16.971 -15.391 1.00 81.62 81 ARG A C 1
ATOM 631 O O . ARG A 1 81 ? 20.092 16.029 -16.113 1.00 81.62 81 ARG A O 1
ATOM 638 N N . PRO A 1 82 ? 19.315 18.135 -15.889 1.00 73.44 82 PRO A N 1
ATOM 639 C CA . PRO A 1 82 ? 19.346 18.428 -17.319 1.00 73.44 82 PRO A CA 1
ATOM 640 C C . PRO A 1 82 ? 20.787 18.396 -17.839 1.00 73.44 82 PRO A C 1
ATOM 642 O O . PRO A 1 82 ? 21.673 19.002 -17.233 1.00 73.44 82 PRO A O 1
ATOM 645 N N . SER A 1 83 ? 21.034 17.716 -18.954 1.00 74.00 83 SER A N 1
ATOM 646 C CA . SER A 1 83 ? 22.308 17.820 -19.666 1.00 74.00 83 SER A CA 1
ATOM 647 C C . SER A 1 83 ? 22.429 19.242 -20.219 1.00 74.00 83 SER A C 1
ATOM 649 O O . SER A 1 83 ? 21.618 19.647 -21.049 1.00 74.00 83 SER A O 1
ATOM 651 N N . LEU A 1 84 ? 23.411 20.012 -19.747 1.00 70.00 84 LEU A N 1
ATOM 652 C CA . LEU A 1 84 ? 23.837 21.225 -20.443 1.00 70.00 84 LEU A CA 1
ATOM 653 C C . LEU A 1 84 ? 24.633 20.771 -21.672 1.00 70.00 84 LEU A C 1
ATOM 655 O O . LEU A 1 84 ? 25.651 20.097 -21.512 1.00 70.00 84 LEU A O 1
ATOM 659 N N . PHE A 1 85 ? 24.123 21.081 -22.865 1.00 57.75 85 PHE A N 1
ATOM 660 C CA . PHE A 1 85 ? 24.974 21.244 -24.043 1.00 57.75 85 PHE A CA 1
ATOM 661 C C . PHE A 1 85 ? 25.710 22.579 -23.933 1.00 57.75 85 PHE A C 1
ATOM 663 O O . PHE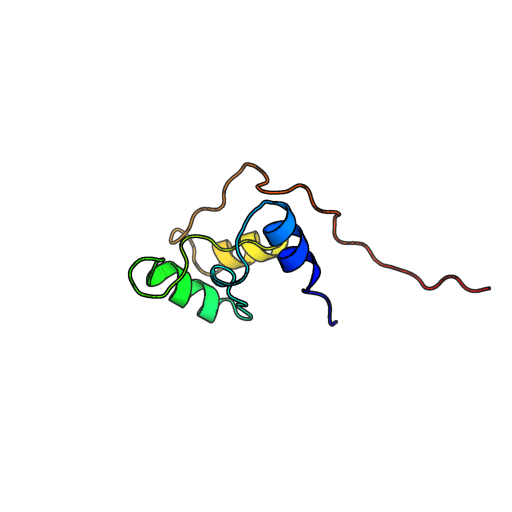 A 1 85 ? 25.086 23.540 -23.421 1.00 57.75 8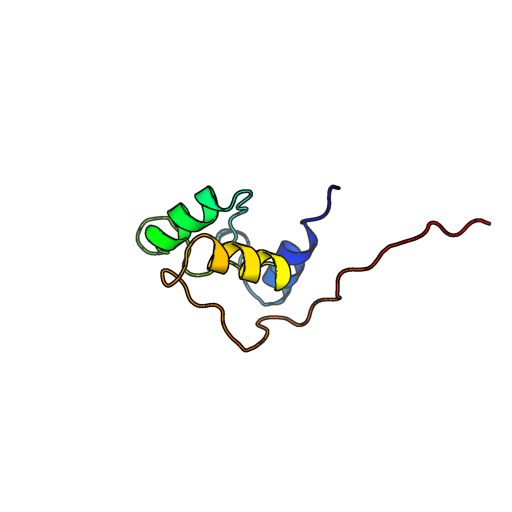5 PHE A O 1
#

Foldseek 3Di:
DDDDCVVLVVVVVVPDDNVLDDDDDDLVLLVVLCVCDPVNVGHVDDDDDPVVVVVSCVVVPPPDDDDPDDPDDDDDDDDDDDDDD

Secondary structure (DSSP, 8-state):
----SHHHHHHHHTT--GGG-----SHHHHHHHHHHTGGGTS-S-----HHHHHHHHHHSTTT----SS-SS-PPPP-PPPP---

pLDDT: mean 84.75, std 12.82, range [34.38, 96.75]